Protein AF-A0A2W6DFB1-F1 (afdb_monomer_lite)

pLDDT: mean 86.55, std 13.39, range [40.09, 98.19]

Secondary structure (DSSP, 8-state):
-------TT-EEE--SSS-S--EEE--S-EEE---TT-HHHHHTT--EEEEEEEEEEEEEEEE--TTSPPEEEEEEEEEEEEEEES-SEETTEEE-GGGTEE--SGGGHHHHHHHHHHHHHHHH--

Foldseek 3Di:
DAWADDDQQWTWAQDPPDDRDIDIDGDNAAEFPPAQPTNPCVNVPWDKDWFAFDDKDKDWDWDDDPPDDIHTPDIDIDGFTWIATPDQDDHRYGYAQNRGTTDDPPPVCRVVRRVVRCVVVVVVVD

Sequence (126 aa):
MRKVGHPADSVLLHPVNCSAHSLLVHARYLVAADGAHSSVRAAVGISMHGSDHLVEGLTALFRGIADLQPRIERIGAVSSGAQLAQRFRQDSTFRIGDAAHRLTPRGGTRMNTAIHDGYDLGWKLT

Radius of gyration: 18.26 Å; chains: 1; bounding box: 39×31×54 Å

Structure (mmCIF, N/CA/C/O backbone):
data_AF-A0A2W6DFB1-F1
#
_entry.id   AF-A0A2W6DFB1-F1
#
loop_
_atom_site.group_PDB
_atom_site.id
_atom_site.type_symbol
_atom_site.label_atom_id
_atom_site.label_alt_id
_atom_site.label_comp_id
_atom_site.label_asym_id
_atom_site.label_entity_id
_atom_site.label_seq_id
_atom_site.pdbx_PDB_ins_code
_atom_site.Cartn_x
_atom_site.Cartn_y
_atom_site.Cartn_z
_atom_site.occupancy
_atom_site.B_iso_or_equiv
_atom_site.auth_seq_id
_atom_site.auth_comp_id
_atom_site.auth_asym_id
_atom_site.auth_atom_id
_atom_site.pdbx_PDB_model_num
ATOM 1 N N . MET A 1 1 ? -9.064 10.206 -1.866 1.00 48.19 1 MET A N 1
ATOM 2 C CA . MET A 1 1 ? -9.871 9.921 -0.662 1.00 48.19 1 MET A CA 1
ATOM 3 C C . MET A 1 1 ? -9.256 10.708 0.483 1.00 48.19 1 MET A C 1
ATOM 5 O O . MET A 1 1 ? -8.040 10.680 0.613 1.00 48.19 1 MET A O 1
ATOM 9 N N . ARG A 1 2 ? -10.033 11.479 1.248 1.00 40.09 2 ARG A N 1
ATOM 10 C CA . ARG A 1 2 ? -9.539 12.200 2.435 1.00 40.09 2 ARG A CA 1
ATOM 11 C C . ARG A 1 2 ? -10.316 11.650 3.626 1.00 40.09 2 ARG A C 1
ATOM 13 O O . ARG A 1 2 ? -11.532 11.579 3.530 1.00 40.09 2 ARG A O 1
ATOM 20 N N . LYS A 1 3 ? -9.638 11.184 4.677 1.00 49.66 3 LYS A N 1
ATOM 21 C CA . LYS A 1 3 ? -10.257 10.554 5.855 1.00 49.66 3 LYS A CA 1
ATOM 22 C C . LYS A 1 3 ? -10.026 11.432 7.087 1.00 49.66 3 LYS A C 1
ATOM 24 O O . LYS A 1 3 ? -8.909 11.901 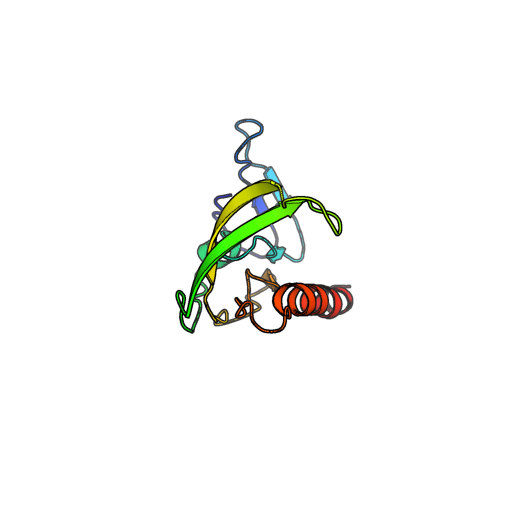7.287 1.00 49.66 3 LYS A O 1
ATOM 29 N N . VAL A 1 4 ? -11.065 11.630 7.899 1.00 46.47 4 VAL A N 1
ATOM 30 C CA . VAL A 1 4 ? -11.016 12.346 9.186 1.00 46.47 4 VAL A CA 1
ATOM 31 C C . VAL A 1 4 ? -11.778 11.504 10.224 1.00 46.47 4 VAL A C 1
ATOM 33 O O . VAL A 1 4 ? -12.953 11.222 10.012 1.00 46.47 4 VAL A O 1
ATOM 36 N N . GLY A 1 5 ? -11.112 11.077 11.309 1.00 42.69 5 GLY A N 1
ATOM 37 C CA . GLY A 1 5 ? -11.732 10.437 12.491 1.00 42.69 5 GLY A CA 1
ATOM 38 C C . GLY A 1 5 ? -11.329 8.975 12.795 1.00 42.69 5 GLY A C 1
ATOM 39 O O . GLY A 1 5 ? -11.248 8.144 11.887 1.00 42.69 5 GLY A O 1
ATOM 40 N N . HIS A 1 6 ? -11.090 8.684 14.086 1.00 47.16 6 HIS A N 1
ATOM 41 C CA . HIS A 1 6 ? -10.845 7.372 14.731 1.00 47.16 6 HIS A CA 1
ATOM 42 C C . HIS A 1 6 ? -11.758 7.290 15.984 1.00 47.16 6 HIS A C 1
ATOM 44 O O . HIS A 1 6 ? -11.956 8.342 16.594 1.00 47.16 6 HIS A O 1
ATOM 50 N N . PRO A 1 7 ? -12.370 6.140 16.350 1.00 54.62 7 PRO A N 1
ATOM 51 C CA . PRO A 1 7 ? -11.721 4.868 16.680 1.00 54.62 7 PRO A CA 1
ATOM 52 C C . PRO A 1 7 ? -12.226 3.694 15.820 1.00 54.62 7 PRO A C 1
ATOM 54 O O . PRO A 1 7 ? -12.923 3.883 14.829 1.00 54.62 7 PRO A O 1
ATOM 57 N N . ALA A 1 8 ? -11.792 2.488 16.183 1.00 53.91 8 ALA A N 1
ATOM 58 C CA . ALA A 1 8 ? -12.001 1.193 15.544 1.00 53.91 8 ALA A CA 1
ATOM 59 C C . ALA A 1 8 ? -13.417 0.845 15.073 1.00 53.91 8 ALA A C 1
ATOM 61 O O . ALA A 1 8 ? -13.528 -0.094 14.301 1.00 53.91 8 ALA A O 1
ATOM 62 N N . ASP A 1 9 ? -14.448 1.569 15.502 1.00 59.66 9 ASP A N 1
ATOM 63 C CA . ASP A 1 9 ? -15.843 1.175 15.312 1.00 59.66 9 ASP A CA 1
ATOM 64 C C . ASP A 1 9 ? -16.471 1.774 14.060 1.00 59.66 9 ASP A C 1
ATOM 66 O O . ASP A 1 9 ? -17.500 1.279 13.605 1.00 59.66 9 ASP A O 1
ATOM 70 N N . SER A 1 10 ? -15.897 2.853 13.515 1.00 67.62 10 SER A N 1
ATOM 71 C CA . SER A 1 10 ? -16.431 3.499 12.318 1.00 67.62 10 SER A CA 1
ATOM 72 C C . SER A 1 10 ? -15.378 4.235 11.489 1.00 67.62 10 SER A C 1
ATOM 74 O O . SER A 1 10 ? -14.405 4.794 11.994 1.00 67.62 10 SER A O 1
ATOM 76 N N . VAL A 1 11 ? -15.572 4.228 10.173 1.00 76.00 11 VAL A N 1
ATOM 77 C CA . VAL A 1 11 ? -14.728 4.889 9.181 1.00 76.00 11 VAL A CA 1
ATOM 78 C C . VAL A 1 11 ? -15.616 5.757 8.306 1.00 76.00 11 VAL A C 1
ATOM 80 O O . VAL A 1 11 ? -16.507 5.254 7.625 1.00 76.00 11 VAL A O 1
ATOM 83 N N . LEU A 1 12 ? -15.347 7.062 8.296 1.00 78.69 12 LEU A N 1
ATOM 84 C CA . LEU A 1 12 ? -16.003 7.984 7.378 1.00 78.69 12 LEU A CA 1
ATOM 85 C C . LEU A 1 12 ? -15.292 7.957 6.020 1.00 78.69 12 LEU A C 1
ATOM 87 O O . LEU A 1 12 ? -14.100 8.260 5.909 1.00 78.69 12 LEU A O 1
ATOM 91 N N . LEU A 1 13 ? -16.031 7.572 4.986 1.00 76.25 13 LEU A N 1
ATOM 92 C CA . LEU A 1 13 ? -15.594 7.548 3.599 1.00 76.25 13 LEU A CA 1
ATOM 93 C C . LEU A 1 13 ? -16.147 8.781 2.882 1.00 76.25 13 LEU A C 1
ATOM 95 O O . LEU A 1 13 ? -17.355 9.005 2.860 1.00 76.25 13 LEU A O 1
ATOM 99 N N . HIS A 1 14 ? -15.262 9.554 2.256 1.00 77.00 14 HIS A N 1
ATOM 100 C CA . HIS A 1 14 ? -15.632 10.654 1.366 1.00 77.00 14 HIS A CA 1
ATOM 101 C C . HIS A 1 14 ? -15.383 10.228 -0.093 1.00 77.00 14 HIS A C 1
ATOM 103 O O . HIS A 1 14 ? -14.213 10.165 -0.505 1.00 77.00 14 HIS A O 1
ATOM 109 N N . PRO A 1 15 ? -16.434 9.899 -0.873 1.00 69.00 15 PRO A N 1
ATOM 110 C CA . PRO A 1 15 ? -16.300 9.552 -2.285 1.00 69.00 15 PRO A CA 1
ATOM 111 C C . PRO A 1 15 ? -15.730 10.735 -3.068 1.00 69.00 15 PRO A C 1
ATOM 113 O O . PRO A 1 15 ? -16.158 11.870 -2.890 1.00 69.00 15 PRO A O 1
ATOM 116 N N . VAL A 1 16 ? -14.759 10.481 -3.947 1.00 69.12 16 VAL A N 1
ATOM 117 C CA . VAL A 1 16 ? -14.096 11.555 -4.712 1.00 69.12 16 VAL A CA 1
ATOM 118 C C .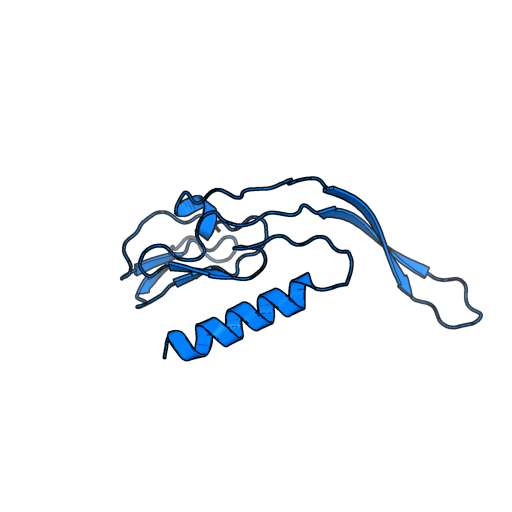 VAL A 1 16 ? -14.806 11.834 -6.046 1.00 69.12 16 VAL A C 1
ATOM 120 O O . VAL A 1 16 ? -14.560 12.874 -6.634 1.00 69.12 16 VAL A O 1
ATOM 123 N N . ASN A 1 17 ? -15.699 10.945 -6.515 1.00 64.25 17 ASN A N 1
ATOM 124 C CA . ASN A 1 17 ? -16.315 11.043 -7.852 1.00 64.25 17 ASN A CA 1
ATOM 125 C C . ASN A 1 17 ? -17.800 10.628 -7.954 1.00 64.25 17 ASN A C 1
ATOM 127 O O . ASN A 1 17 ? -18.333 10.607 -9.059 1.00 64.25 17 ASN A O 1
ATOM 131 N N . CYS A 1 18 ? -18.491 10.323 -6.848 1.00 57.03 18 CYS A N 1
ATOM 132 C CA . CYS A 1 18 ? -19.912 9.943 -6.877 1.00 57.03 18 CYS A CA 1
ATOM 133 C C . CYS A 1 18 ? -20.667 10.529 -5.670 1.00 57.03 18 CYS A C 1
ATOM 135 O O . CYS A 1 18 ? -20.524 10.020 -4.564 1.00 57.03 18 CYS A O 1
ATOM 137 N N . SER A 1 19 ? -21.503 11.546 -5.913 1.00 57.84 19 SER A N 1
ATOM 138 C CA . SER A 1 19 ? -22.451 12.209 -4.989 1.00 57.84 19 SER A CA 1
ATOM 139 C C . SER A 1 19 ? -21.872 12.829 -3.701 1.00 57.84 19 SER A C 1
ATOM 141 O O . SER A 1 19 ? -20.996 12.286 -3.041 1.00 57.84 19 SER A O 1
ATOM 143 N N . ALA A 1 20 ? -22.403 13.989 -3.319 1.00 60.47 20 ALA A N 1
ATOM 144 C CA . ALA A 1 20 ? -21.931 14.854 -2.233 1.00 60.47 20 ALA A CA 1
ATOM 145 C C . ALA A 1 20 ? -22.115 14.300 -0.797 1.00 60.47 20 ALA A C 1
ATOM 147 O O . ALA A 1 20 ? -22.075 15.064 0.166 1.00 60.47 20 ALA A O 1
ATOM 148 N N . HIS A 1 21 ? -22.326 12.992 -0.629 1.00 73.12 21 HIS A N 1
ATOM 149 C CA . HIS A 1 21 ? -22.654 12.380 0.657 1.00 73.12 21 HIS A CA 1
ATOM 150 C C . HIS A 1 21 ? -21.510 11.495 1.152 1.00 73.12 21 HIS A C 1
ATOM 152 O O . HIS A 1 21 ? -21.048 10.580 0.470 1.00 73.12 21 HIS A O 1
ATOM 158 N N . SER A 1 22 ? -21.052 11.782 2.368 1.00 80.19 22 SER A N 1
ATOM 159 C CA . SER A 1 22 ? -20.091 10.936 3.076 1.00 80.19 22 SER A CA 1
ATOM 160 C C . SER A 1 22 ? -20.794 9.668 3.560 1.00 80.19 22 SER A C 1
ATOM 162 O O . SER A 1 22 ? -21.928 9.741 4.030 1.00 80.19 22 SER A O 1
ATOM 164 N N . LEU A 1 23 ? -20.122 8.522 3.479 1.00 83.06 23 LEU A N 1
ATOM 165 C CA . LEU A 1 23 ? -20.632 7.248 3.980 1.00 83.06 23 LEU A CA 1
ATOM 166 C C . LEU A 1 23 ? -19.911 6.884 5.277 1.00 83.06 23 LEU A C 1
ATOM 168 O O . LEU A 1 23 ? -18.685 6.782 5.290 1.00 83.06 23 LEU A O 1
ATOM 172 N N . LEU A 1 24 ? -20.662 6.656 6.353 1.00 84.44 24 LEU A N 1
ATOM 173 C CA . LEU A 1 24 ? -20.118 6.089 7.583 1.00 84.44 24 LEU A CA 1
ATOM 174 C C . LEU A 1 24 ? -20.207 4.562 7.514 1.00 84.44 24 LEU A C 1
ATOM 176 O O . LEU A 1 24 ? -21.290 4.009 7.339 1.00 84.44 24 LEU A O 1
ATOM 180 N N . VAL A 1 25 ? -19.070 3.884 7.652 1.00 87.25 25 VAL A N 1
ATOM 181 C CA . VAL A 1 25 ? -18.990 2.419 7.663 1.00 87.25 25 VAL A CA 1
ATOM 182 C C . VAL A 1 25 ? -18.556 1.953 9.040 1.00 87.25 25 VAL A C 1
ATOM 184 O O . VAL A 1 25 ? -17.495 2.359 9.502 1.00 87.25 25 VAL A O 1
ATOM 187 N N . HIS A 1 26 ? -19.335 1.074 9.668 1.00 87.81 26 HIS A N 1
ATOM 188 C CA . HIS A 1 26 ? -18.943 0.399 10.903 1.00 87.81 26 HIS A CA 1
ATOM 189 C C . HIS A 1 26 ? -18.275 -0.940 10.589 1.00 87.81 26 HIS A C 1
ATOM 191 O O . HIS A 1 26 ? -18.836 -1.762 9.868 1.00 87.81 26 HIS A O 1
ATOM 197 N N . ALA A 1 27 ? -17.073 -1.163 11.113 1.00 87.44 27 ALA A N 1
ATOM 198 C CA . ALA A 1 27 ? -16.309 -2.390 10.899 1.00 87.44 27 ALA A CA 1
ATOM 199 C C . ALA A 1 27 ? -15.433 -2.664 12.118 1.00 87.44 27 ALA A C 1
ATOM 201 O O . ALA A 1 27 ? -15.022 -1.727 12.778 1.00 87.44 27 ALA A O 1
ATOM 202 N N . ARG A 1 28 ? -15.106 -3.931 12.403 1.00 88.31 28 ARG A N 1
ATOM 203 C CA . ARG A 1 28 ? -14.196 -4.275 13.516 1.00 88.31 28 ARG A CA 1
ATOM 204 C C . ARG A 1 28 ? -12.740 -3.916 13.216 1.00 88.31 28 ARG A C 1
ATOM 206 O O . ARG A 1 28 ? -11.964 -3.648 14.130 1.00 88.31 28 ARG A O 1
ATOM 213 N N . TYR A 1 29 ? -12.373 -3.937 11.936 1.00 90.44 29 TYR A N 1
ATOM 214 C CA . TYR A 1 29 ? -11.017 -3.705 11.454 1.00 90.44 29 TYR A CA 1
ATOM 215 C C . TYR A 1 29 ? -11.034 -2.854 10.188 1.00 90.44 29 TYR A C 1
ATOM 217 O O . TYR A 1 29 ? -11.961 -2.934 9.382 1.00 90.44 29 TYR A O 1
ATOM 225 N N . LEU A 1 30 ? -9.966 -2.082 9.990 1.00 92.25 30 LEU A N 1
ATOM 226 C CA . LEU A 1 30 ? -9.689 -1.367 8.749 1.00 92.25 30 LEU A CA 1
ATOM 227 C C . LEU A 1 30 ? -8.356 -1.839 8.172 1.00 92.25 30 LEU A C 1
ATOM 229 O O . LEU A 1 30 ? -7.338 -1.781 8.856 1.00 92.25 30 LEU A O 1
ATOM 233 N N . VAL A 1 31 ? -8.337 -2.224 6.898 1.00 95.12 31 VAL A N 1
ATOM 234 C CA . VAL A 1 31 ? -7.106 -2.588 6.185 1.00 95.12 31 VAL A CA 1
ATOM 235 C C . VAL A 1 31 ? -6.821 -1.554 5.097 1.00 95.12 31 VAL A C 1
ATOM 237 O O . VAL A 1 31 ? -7.591 -1.390 4.155 1.00 95.12 31 VAL A O 1
ATOM 240 N N . ALA A 1 32 ? -5.714 -0.829 5.239 1.00 95.31 32 ALA A N 1
ATOM 241 C CA . ALA A 1 32 ? -5.230 0.142 4.271 1.00 95.31 32 ALA A CA 1
ATOM 242 C C . ALA A 1 32 ? -4.406 -0.558 3.183 1.00 95.31 32 ALA A C 1
ATOM 244 O O . ALA A 1 32 ? -3.274 -0.979 3.427 1.00 95.31 32 ALA A O 1
ATOM 245 N N . ALA A 1 33 ? -4.985 -0.642 1.986 1.00 96.38 33 ALA A N 1
ATOM 246 C CA . ALA A 1 33 ? -4.357 -1.142 0.762 1.00 96.38 33 ALA A CA 1
ATOM 247 C C . ALA A 1 33 ? -4.420 -0.090 -0.370 1.00 96.38 33 ALA A C 1
ATOM 249 O O . ALA A 1 33 ? -4.494 -0.420 -1.548 1.00 96.38 33 ALA A O 1
ATOM 250 N N . ASP A 1 34 ? -4.426 1.198 -0.013 1.00 95.00 34 ASP A N 1
ATOM 251 C CA . ASP A 1 34 ? -4.646 2.344 -0.909 1.00 95.00 34 ASP A CA 1
ATOM 252 C C . ASP A 1 34 ? -3.359 2.894 -1.564 1.00 95.00 34 ASP A C 1
ATOM 254 O O . ASP A 1 34 ? -3.332 4.015 -2.071 1.00 95.00 34 ASP A O 1
ATOM 258 N N . GLY A 1 35 ? -2.294 2.089 -1.592 1.00 93.94 35 GLY A N 1
ATOM 259 C CA . GLY A 1 35 ? -1.099 2.336 -2.400 1.00 93.94 35 GLY A CA 1
ATOM 260 C C . GLY A 1 35 ? -0.071 3.302 -1.799 1.00 93.94 35 GLY A C 1
ATOM 261 O O . GLY A 1 35 ? -0.117 3.679 -0.626 1.00 93.94 35 GLY A O 1
ATOM 262 N N . ALA A 1 36 ? 0.898 3.710 -2.627 1.00 92.19 36 ALA A N 1
ATOM 263 C CA . ALA A 1 36 ? 2.092 4.437 -2.187 1.00 92.19 36 ALA A CA 1
ATOM 264 C C . ALA A 1 36 ? 1.757 5.747 -1.459 1.00 92.19 36 ALA A C 1
ATOM 266 O O . ALA A 1 36 ? 2.360 6.062 -0.427 1.00 92.19 36 ALA A O 1
ATOM 267 N N . HIS A 1 37 ? 0.759 6.486 -1.938 1.00 91.81 37 HIS A N 1
ATOM 268 C CA . HIS A 1 37 ? 0.295 7.747 -1.354 1.00 91.81 37 HIS A CA 1
ATOM 269 C C . HIS A 1 37 ? -0.854 7.550 -0.355 1.00 91.81 37 HIS A C 1
ATOM 271 O O . HIS A 1 37 ? -1.733 8.403 -0.265 1.00 91.81 37 HIS A O 1
ATOM 277 N N . SER A 1 38 ? -0.842 6.426 0.374 1.00 94.44 38 SER A N 1
ATOM 278 C CA . SER A 1 38 ? -1.896 6.019 1.306 1.00 94.44 38 SER A CA 1
ATOM 279 C C . SER A 1 38 ? -2.451 7.180 2.135 1.00 94.44 38 SER A C 1
ATOM 281 O O . SER A 1 38 ? -1.802 7.722 3.037 1.00 94.44 38 SER A O 1
ATOM 283 N N . SER A 1 39 ? -3.696 7.528 1.824 1.00 91.38 39 SER A N 1
ATOM 284 C CA . SER A 1 39 ? -4.498 8.507 2.544 1.00 91.38 39 SER A CA 1
ATOM 285 C C . SER A 1 39 ? -4.855 8.010 3.940 1.00 91.38 39 SER A C 1
ATOM 287 O O . SER A 1 39 ? -4.906 8.803 4.880 1.00 91.38 39 SER A O 1
ATOM 289 N N . VAL A 1 40 ? -5.039 6.694 4.099 1.00 91.50 40 VAL A N 1
ATOM 290 C CA . VAL A 1 40 ? -5.306 6.085 5.403 1.00 91.50 40 VAL A CA 1
ATOM 291 C C . VAL A 1 40 ? -4.073 6.177 6.291 1.00 91.50 40 VAL A C 1
ATOM 293 O O . VAL A 1 40 ? -4.209 6.611 7.431 1.00 91.50 40 VAL A O 1
ATOM 296 N N . ARG A 1 41 ? -2.875 5.846 5.783 1.00 93.62 41 ARG A N 1
ATOM 297 C CA . ARG A 1 41 ? -1.613 5.982 6.531 1.00 93.62 41 ARG A CA 1
ATOM 298 C C . ARG A 1 41 ? -1.374 7.429 6.964 1.00 93.62 41 ARG A C 1
ATOM 300 O O . ARG A 1 41 ? -1.015 7.654 8.118 1.00 93.62 41 ARG A O 1
ATOM 307 N N . ALA A 1 42 ? -1.593 8.386 6.062 1.00 91.94 42 ALA A N 1
ATOM 308 C CA . ALA A 1 42 ? -1.442 9.805 6.368 1.00 91.94 42 ALA A CA 1
ATOM 309 C C . ALA A 1 42 ? -2.429 10.268 7.454 1.00 91.94 42 ALA A C 1
ATOM 311 O O . ALA A 1 42 ? -2.024 10.938 8.400 1.00 91.94 42 ALA A O 1
ATOM 312 N N . ALA A 1 43 ? -3.700 9.860 7.369 1.00 88.25 43 ALA A N 1
ATOM 313 C CA . ALA A 1 43 ? -4.738 10.247 8.329 1.00 88.25 43 ALA A CA 1
ATOM 314 C C . ALA A 1 43 ? -4.475 9.753 9.762 1.00 88.25 43 ALA A C 1
ATOM 316 O O . ALA A 1 43 ? -4.948 10.362 10.716 1.00 88.25 43 ALA A O 1
ATOM 317 N N . VAL A 1 44 ? -3.723 8.662 9.916 1.00 86.69 44 VAL A N 1
ATOM 318 C CA . VAL A 1 44 ? -3.341 8.095 11.223 1.00 86.69 44 VAL A CA 1
ATOM 319 C C . VAL A 1 44 ? -1.913 8.467 11.641 1.00 86.69 44 VAL A C 1
ATOM 321 O O . VAL A 1 44 ? -1.404 7.930 12.618 1.00 86.69 44 VAL A O 1
ATOM 324 N N . GLY A 1 45 ? -1.258 9.377 10.911 1.00 90.31 45 GLY A N 1
ATOM 325 C CA . GLY A 1 45 ? 0.018 9.972 11.314 1.00 90.31 45 GLY A CA 1
ATOM 326 C C . GLY A 1 45 ? 1.225 9.032 11.280 1.00 90.31 45 GLY A C 1
ATOM 327 O O . GLY A 1 45 ? 2.199 9.281 11.986 1.00 90.31 45 GLY A O 1
ATOM 328 N N . ILE A 1 46 ? 1.196 7.956 10.486 1.00 93.75 46 ILE A N 1
ATOM 329 C CA . ILE A 1 46 ? 2.342 7.038 10.392 1.00 93.75 46 ILE A CA 1
ATOM 330 C C . ILE A 1 46 ? 3.318 7.487 9.307 1.00 93.75 46 ILE A C 1
ATOM 332 O O . ILE A 1 46 ? 2.974 7.566 8.126 1.00 93.75 46 ILE A O 1
ATOM 336 N N . SER A 1 47 ? 4.562 7.726 9.719 1.00 95.88 47 SER A N 1
ATOM 337 C CA . SER A 1 47 ? 5.671 8.073 8.835 1.00 95.88 47 SER A CA 1
ATOM 338 C C . SER A 1 47 ? 6.238 6.851 8.102 1.00 95.88 47 SER A C 1
ATOM 340 O O . SER A 1 47 ? 6.113 5.702 8.541 1.00 95.88 47 SER A O 1
ATOM 342 N N . MET A 1 48 ? 6.882 7.123 6.968 1.00 97.00 48 MET A N 1
ATOM 343 C CA . MET A 1 48 ? 7.658 6.155 6.196 1.00 97.00 48 MET A CA 1
ATOM 344 C C . MET A 1 48 ? 9.149 6.427 6.429 1.00 97.00 48 MET A C 1
ATOM 346 O O . MET A 1 48 ? 9.580 7.573 6.342 1.00 97.00 48 MET A O 1
ATOM 350 N N . HIS A 1 49 ? 9.928 5.387 6.708 1.00 96.94 49 HIS A N 1
ATOM 351 C CA . HIS A 1 49 ? 11.381 5.447 6.853 1.00 96.94 49 HIS A CA 1
ATOM 352 C C . HIS A 1 49 ? 12.056 4.866 5.618 1.00 96.94 49 HIS A C 1
ATOM 354 O O . HIS A 1 49 ? 11.626 3.829 5.121 1.00 96.94 49 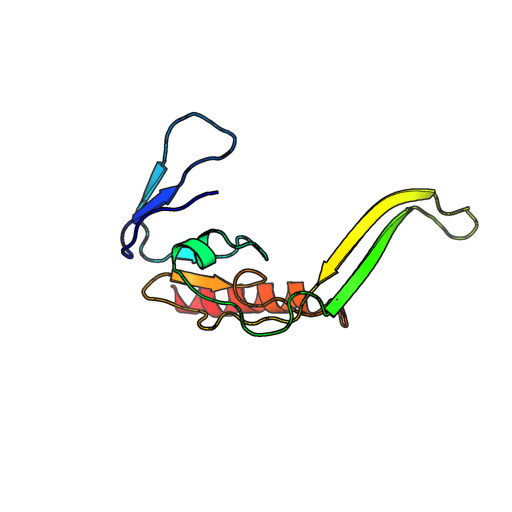HIS A O 1
ATOM 360 N N . GLY A 1 50 ? 13.129 5.506 5.161 1.00 94.75 50 GLY A N 1
ATOM 361 C CA . GLY A 1 50 ? 13.871 5.129 3.959 1.00 94.75 50 GLY A CA 1
ATOM 362 C C . GLY A 1 50 ? 13.787 6.195 2.868 1.00 94.75 50 GLY A C 1
ATOM 363 O O . GLY A 1 50 ? 13.188 7.257 3.047 1.00 94.75 50 GLY A O 1
ATOM 364 N N . SER A 1 51 ? 14.393 5.905 1.724 1.00 93.56 51 SER A N 1
ATOM 365 C CA . SER A 1 51 ? 14.547 6.855 0.624 1.00 93.56 51 SER A CA 1
ATOM 366 C C . SER A 1 51 ? 13.327 6.852 -0.293 1.00 93.56 51 SER A C 1
ATOM 368 O O . SER A 1 51 ? 12.958 5.808 -0.828 1.00 93.56 51 SER A O 1
ATOM 370 N N . ASP A 1 52 ? 12.727 8.023 -0.514 1.00 86.69 52 ASP A N 1
ATOM 371 C CA . ASP A 1 52 ? 11.574 8.191 -1.415 1.00 86.69 52 ASP A CA 1
ATOM 372 C C . ASP A 1 52 ? 11.974 8.131 -2.905 1.00 86.69 52 ASP A C 1
ATOM 374 O O . ASP A 1 52 ? 11.242 7.608 -3.741 1.00 86.69 52 ASP A O 1
ATOM 378 N N . HIS A 1 53 ? 13.195 8.566 -3.225 1.00 84.88 53 HIS A N 1
ATOM 379 C CA . HIS A 1 53 ? 13.719 8.639 -4.590 1.00 84.88 53 HIS A CA 1
ATOM 380 C C . HIS A 1 53 ? 14.999 7.811 -4.706 1.00 84.88 53 HIS A C 1
ATOM 382 O O . HIS A 1 53 ? 16.090 8.287 -4.403 1.00 84.88 53 HIS A O 1
ATOM 388 N N . LEU A 1 54 ? 14.869 6.543 -5.100 1.00 86.31 54 LEU A N 1
ATOM 389 C CA . LEU A 1 54 ? 16.019 5.674 -5.390 1.00 86.31 54 LEU A CA 1
ATOM 390 C C . LEU A 1 54 ? 16.178 5.380 -6.874 1.00 86.31 54 LEU A C 1
ATOM 392 O O . LEU A 1 54 ? 17.287 5.132 -7.340 1.00 86.31 54 LEU A O 1
ATOM 396 N N . VAL A 1 55 ? 15.068 5.343 -7.603 1.00 85.56 55 VAL A N 1
ATOM 397 C CA . VAL A 1 55 ? 15.050 5.061 -9.033 1.00 85.56 55 VAL A CA 1
ATOM 398 C C . VAL A 1 55 ? 14.104 6.043 -9.692 1.00 85.56 55 VAL A C 1
ATOM 400 O O . VAL A 1 55 ? 12.934 6.116 -9.318 1.00 85.56 55 VAL A O 1
ATOM 403 N N . GLU A 1 56 ? 14.610 6.739 -10.698 1.00 89.88 56 GLU A N 1
ATOM 404 C CA . GLU A 1 56 ? 13.829 7.532 -11.638 1.00 89.88 56 GLU A CA 1
ATOM 405 C C . GLU A 1 56 ? 14.109 7.015 -13.043 1.00 89.88 56 GLU A C 1
ATOM 407 O O . GLU A 1 56 ? 15.231 6.617 -13.364 1.00 89.88 56 GLU A O 1
ATOM 412 N N . GLY A 1 57 ? 13.080 6.969 -13.879 1.00 88.88 57 GLY A N 1
ATOM 413 C CA . GLY A 1 57 ? 13.246 6.498 -15.240 1.00 88.88 57 GLY A CA 1
ATOM 414 C C . GLY A 1 57 ? 11.993 6.632 -16.081 1.00 88.88 57 GLY A C 1
ATOM 415 O O . GLY A 1 57 ? 10.966 7.160 -15.655 1.00 88.88 57 GLY A O 1
ATOM 416 N N . LEU A 1 58 ? 12.095 6.117 -17.299 1.00 91.25 58 LEU A N 1
ATOM 417 C CA . LEU A 1 58 ? 10.995 6.024 -18.242 1.00 91.25 58 LEU A CA 1
ATOM 418 C C . LEU A 1 58 ? 10.673 4.552 -18.479 1.00 91.25 58 LEU A C 1
ATOM 420 O O . LEU A 1 58 ? 11.563 3.718 -18.629 1.00 91.25 58 LEU A O 1
ATOM 424 N N . THR A 1 59 ? 9.385 4.243 -18.536 1.00 90.44 59 THR A N 1
ATOM 425 C CA . THR A 1 59 ? 8.882 2.957 -19.015 1.00 90.44 59 THR A CA 1
ATOM 426 C C . THR A 1 59 ? 8.166 3.178 -20.334 1.00 90.44 59 THR A C 1
ATOM 428 O O . THR A 1 59 ? 7.360 4.101 -20.462 1.00 90.44 59 THR A O 1
ATOM 431 N N . ALA A 1 60 ? 8.463 2.331 -21.316 1.00 91.56 60 ALA A N 1
ATOM 432 C CA . ALA A 1 60 ? 7.755 2.296 -22.583 1.00 91.56 60 ALA A CA 1
ATOM 433 C C . ALA A 1 60 ? 6.969 0.987 -22.670 1.00 91.56 60 ALA A C 1
ATOM 435 O O . ALA A 1 60 ? 7.549 -0.097 -22.649 1.00 91.56 60 ALA A O 1
ATOM 436 N N . LEU A 1 61 ? 5.646 1.092 -22.762 1.00 92.06 61 LEU A N 1
ATOM 437 C CA . LEU A 1 61 ? 4.811 -0.013 -23.203 1.00 92.06 61 LEU A CA 1
ATOM 438 C C . LEU A 1 61 ? 4.831 -0.008 -24.726 1.00 92.06 61 LEU A C 1
ATOM 440 O O . LEU A 1 61 ? 4.456 0.985 -25.352 1.00 92.06 61 LEU A O 1
ATOM 444 N N . PHE A 1 62 ? 5.243 -1.120 -25.311 1.00 91.12 62 PHE A N 1
ATOM 445 C CA . PHE A 1 62 ? 5.231 -1.311 -26.750 1.00 91.12 62 PHE A CA 1
ATOM 446 C C . PHE A 1 62 ? 4.540 -2.621 -27.099 1.00 91.12 62 PHE A C 1
ATOM 448 O O . PHE A 1 62 ? 4.445 -3.541 -26.285 1.00 91.12 62 PHE A O 1
ATOM 455 N N . ARG A 1 63 ? 4.060 -2.693 -28.335 1.00 91.62 63 ARG A N 1
ATOM 456 C CA . ARG A 1 63 ? 3.535 -3.910 -28.941 1.00 91.62 63 ARG A CA 1
ATOM 457 C C . ARG A 1 63 ? 4.419 -4.272 -30.127 1.00 91.62 63 ARG A C 1
ATOM 459 O O . ARG A 1 63 ? 4.694 -3.422 -30.971 1.00 91.62 63 ARG A O 1
ATOM 466 N N . GLY A 1 64 ? 4.835 -5.529 -30.199 1.00 86.81 64 GLY A N 1
ATOM 467 C CA . GLY A 1 64 ? 5.607 -6.060 -31.316 1.00 86.81 64 GLY A CA 1
ATOM 468 C C . GLY A 1 64 ? 5.548 -7.584 -31.351 1.00 86.81 64 GLY A C 1
ATOM 469 O O . GLY A 1 64 ? 5.286 -8.220 -30.331 1.00 86.81 64 GLY A O 1
ATOM 470 N N . ILE A 1 65 ? 5.780 -8.143 -32.533 1.00 82.44 65 ILE A N 1
ATOM 471 C CA . ILE A 1 65 ? 6.105 -9.555 -32.762 1.00 82.44 65 ILE A CA 1
ATOM 472 C C . ILE A 1 65 ? 7.480 -9.605 -33.434 1.00 82.44 65 ILE A C 1
ATOM 474 O O . ILE A 1 65 ? 7.933 -8.577 -33.947 1.00 82.44 65 ILE A O 1
ATOM 478 N N . ALA A 1 66 ? 8.148 -10.762 -33.408 1.00 77.38 66 ALA A N 1
ATOM 479 C CA . ALA A 1 66 ? 9.409 -10.929 -34.129 1.00 77.38 66 ALA A CA 1
ATOM 480 C C . ALA A 1 66 ? 9.233 -10.477 -35.592 1.00 77.38 66 ALA A C 1
ATOM 482 O O . ALA A 1 66 ? 8.194 -10.737 -36.197 1.00 77.38 66 ALA A O 1
ATOM 483 N N . ASP A 1 67 ? 10.222 -9.742 -36.102 1.00 83.12 67 ASP A N 1
ATOM 484 C CA . ASP A 1 67 ? 10.300 -9.207 -37.470 1.00 83.12 67 ASP A CA 1
ATOM 485 C C . ASP A 1 67 ? 9.427 -7.979 -37.802 1.00 83.12 67 ASP A C 1
ATOM 487 O O . ASP A 1 67 ? 9.449 -7.501 -38.938 1.00 83.12 67 ASP A O 1
ATOM 491 N N . LEU A 1 68 ? 8.725 -7.388 -36.825 1.00 80.12 68 LEU A N 1
ATOM 492 C CA . LEU A 1 68 ? 8.039 -6.099 -36.995 1.00 80.12 68 LEU A CA 1
ATOM 493 C C . LEU A 1 68 ? 8.681 -4.986 -36.154 1.00 80.12 68 LEU A C 1
ATOM 495 O O . LEU A 1 68 ? 9.100 -5.213 -35.019 1.00 80.12 68 LEU A O 1
ATOM 499 N N . GLN A 1 69 ? 8.688 -3.754 -36.675 1.00 85.25 69 GLN A N 1
ATOM 500 C CA . GLN A 1 69 ? 9.092 -2.581 -35.892 1.00 85.25 69 GLN A CA 1
ATOM 501 C C . GLN A 1 69 ? 8.151 -2.407 -34.685 1.00 85.25 69 GLN A C 1
ATOM 503 O O . GLN A 1 69 ? 6.931 -2.349 -34.878 1.00 85.25 69 GLN A O 1
ATOM 508 N N . PRO A 1 70 ? 8.671 -2.325 -33.444 1.00 89.31 70 PRO A N 1
ATOM 509 C CA . PRO A 1 70 ? 7.833 -2.200 -32.263 1.00 89.31 70 PRO A CA 1
ATOM 510 C C . PRO A 1 70 ? 7.110 -0.854 -32.269 1.00 89.31 70 PRO A C 1
ATOM 512 O O . PRO A 1 70 ? 7.717 0.208 -32.417 1.00 89.31 70 PRO A O 1
ATOM 515 N N . ARG A 1 71 ? 5.794 -0.894 -32.059 1.00 90.44 71 ARG A N 1
ATOM 516 C CA . ARG A 1 71 ? 4.983 0.311 -31.902 1.00 90.44 71 ARG A CA 1
ATOM 517 C C . ARG A 1 71 ? 4.949 0.699 -30.434 1.00 90.44 71 ARG A C 1
ATOM 519 O O . ARG A 1 71 ? 4.479 -0.073 -29.598 1.00 90.44 71 ARG A O 1
ATOM 526 N N . ILE A 1 72 ? 5.429 1.900 -30.125 1.00 93.38 72 ILE A N 1
ATOM 527 C CA . ILE A 1 72 ? 5.303 2.477 -28.787 1.00 93.38 72 ILE A CA 1
ATOM 528 C C . ILE A 1 72 ? 3.837 2.857 -28.571 1.00 93.38 72 ILE A C 1
ATOM 530 O O . ILE A 1 72 ? 3.288 3.678 -29.299 1.00 93.38 72 ILE A O 1
ATOM 534 N N . GLU A 1 73 ? 3.213 2.253 -27.566 1.00 94.88 73 GLU A N 1
ATOM 535 C CA . GLU A 1 73 ? 1.821 2.519 -27.191 1.00 94.88 73 GLU A CA 1
ATOM 536 C C . GLU A 1 73 ? 1.739 3.548 -26.060 1.00 94.88 73 GLU A C 1
ATOM 538 O O . GLU A 1 73 ? 0.818 4.359 -26.007 1.00 94.88 73 GLU A O 1
ATOM 543 N N . ARG A 1 74 ? 2.707 3.532 -25.134 1.00 95.69 74 ARG A N 1
ATOM 544 C CA . ARG A 1 74 ? 2.759 4.492 -24.028 1.00 95.69 74 ARG A CA 1
ATOM 545 C C . ARG A 1 74 ? 4.183 4.694 -23.551 1.00 95.69 74 ARG A C 1
ATOM 547 O O . ARG A 1 74 ? 4.903 3.723 -23.356 1.00 95.69 74 ARG A O 1
ATOM 554 N N . ILE A 1 75 ? 4.535 5.938 -23.255 1.00 95.19 75 ILE A N 1
ATOM 555 C CA . ILE A 1 75 ? 5.719 6.282 -22.465 1.00 95.19 75 ILE A CA 1
ATOM 556 C C . ILE A 1 75 ? 5.227 6.898 -21.160 1.00 95.19 75 ILE A C 1
ATOM 558 O O . ILE A 1 75 ? 4.305 7.713 -21.167 1.00 95.19 75 ILE A O 1
ATOM 562 N N . GLY A 1 76 ? 5.810 6.490 -20.039 1.00 94.44 76 GLY A N 1
ATOM 563 C CA . GLY A 1 76 ? 5.490 7.038 -18.727 1.00 94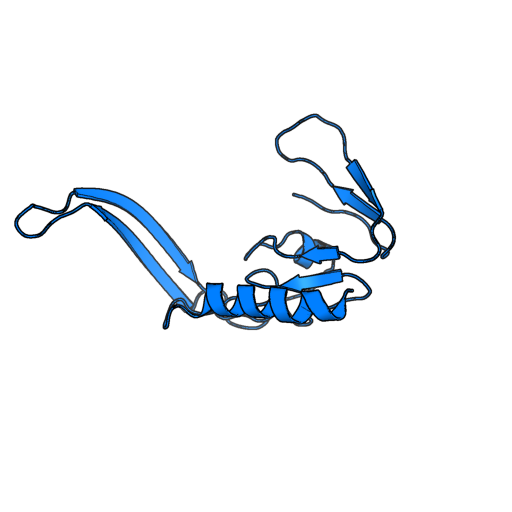.44 76 GLY A CA 1
ATOM 564 C C . GLY A 1 76 ? 6.730 7.178 -17.862 1.00 94.44 76 GLY A C 1
ATOM 565 O O . GLY A 1 76 ? 7.573 6.279 -17.830 1.00 94.44 76 GLY A O 1
ATOM 566 N N . ALA A 1 77 ? 6.820 8.295 -17.144 1.00 91.81 77 ALA A N 1
ATOM 567 C CA . ALA A 1 77 ? 7.788 8.456 -16.073 1.00 91.81 77 ALA A CA 1
ATOM 568 C C . ALA A 1 77 ? 7.429 7.544 -14.900 1.00 91.81 77 ALA A C 1
ATOM 570 O O . ALA A 1 77 ? 6.258 7.377 -14.554 1.00 91.81 77 ALA A O 1
ATOM 571 N N . VAL A 1 78 ? 8.453 6.955 -14.297 1.00 87.19 78 VAL A N 1
ATOM 572 C CA . VAL A 1 78 ? 8.335 6.160 -13.082 1.00 87.19 78 VAL A CA 1
ATOM 573 C C . VAL A 1 78 ? 9.338 6.667 -12.064 1.00 87.19 78 VAL A C 1
ATOM 575 O O . VAL A 1 78 ? 10.499 6.921 -12.384 1.00 87.19 78 VAL A O 1
ATOM 578 N N . SER A 1 79 ? 8.884 6.779 -10.825 1.00 87.50 79 SER A N 1
ATOM 579 C CA . SER A 1 79 ? 9.741 6.976 -9.668 1.00 87.50 79 SER A CA 1
ATOM 580 C C . SER A 1 79 ? 9.461 5.874 -8.655 1.00 87.50 79 SER A C 1
ATOM 582 O O . SER A 1 79 ? 8.343 5.366 -8.540 1.00 87.50 79 SER A O 1
ATOM 584 N N . SER A 1 80 ? 10.499 5.449 -7.946 1.00 87.88 80 SER A N 1
ATOM 585 C CA . SER A 1 80 ? 10.363 4.497 -6.854 1.00 87.88 80 SER A CA 1
ATOM 586 C C . SER A 1 80 ? 11.359 4.790 -5.749 1.00 87.88 80 SER A C 1
ATOM 588 O O . SER A 1 80 ? 12.538 5.051 -5.999 1.00 87.88 80 SER A O 1
ATOM 590 N N . GLY A 1 81 ? 10.886 4.614 -4.522 1.00 89.50 81 GLY A N 1
ATOM 591 C CA . GLY A 1 81 ? 11.699 4.577 -3.316 1.00 89.50 81 GLY A CA 1
ATOM 592 C C . GLY A 1 81 ? 11.862 3.167 -2.757 1.00 89.50 81 GLY A C 1
ATOM 593 O O . GLY A 1 81 ? 11.305 2.201 -3.291 1.00 89.50 81 GLY A O 1
ATOM 594 N N . ALA A 1 82 ? 12.602 3.080 -1.654 1.00 94.00 82 ALA A N 1
ATOM 595 C CA . ALA A 1 82 ? 12.582 1.953 -0.731 1.00 94.00 82 ALA A CA 1
ATOM 596 C C . ALA A 1 82 ? 12.259 2.489 0.661 1.00 94.00 82 ALA A C 1
ATOM 598 O O . ALA A 1 82 ? 13.074 3.189 1.266 1.00 94.00 82 ALA A O 1
ATOM 599 N N . GLN A 1 83 ? 11.051 2.206 1.138 1.00 96.19 83 GLN A N 1
ATOM 600 C CA . GLN A 1 83 ? 10.549 2.762 2.385 1.00 96.19 83 GLN A CA 1
ATOM 601 C C . GLN A 1 83 ? 9.701 1.756 3.151 1.00 96.19 83 GLN A C 1
ATOM 603 O O . GLN A 1 83 ? 8.988 0.962 2.548 1.00 96.19 83 GLN A O 1
ATOM 608 N N . LEU A 1 84 ? 9.708 1.844 4.476 1.00 97.56 84 LEU A N 1
ATOM 609 C CA . LEU A 1 84 ? 8.859 1.057 5.367 1.00 97.56 84 LEU A CA 1
ATOM 610 C C . LEU A 1 84 ? 8.063 1.987 6.280 1.00 97.56 84 LEU A C 1
ATOM 612 O O . LEU A 1 84 ? 8.601 2.947 6.829 1.00 97.56 84 LEU A O 1
ATOM 616 N N . ALA A 1 85 ? 6.784 1.694 6.473 1.00 97.62 85 ALA A N 1
ATOM 617 C CA . ALA A 1 85 ? 5.965 2.355 7.472 1.00 97.62 85 ALA A CA 1
ATOM 618 C C . ALA A 1 85 ? 6.527 2.042 8.859 1.00 97.62 85 ALA A C 1
ATOM 620 O O . ALA A 1 85 ? 6.843 0.892 9.161 1.00 97.62 85 ALA A O 1
ATOM 621 N N . GLN A 1 86 ? 6.601 3.051 9.729 1.00 97.44 86 GLN A N 1
ATOM 622 C CA . GLN A 1 86 ? 7.127 2.877 11.087 1.00 97.44 86 GLN A CA 1
ATOM 623 C C . GLN A 1 86 ? 6.353 1.811 11.881 1.00 97.44 86 GLN A C 1
ATOM 625 O O . GLN A 1 86 ? 6.914 1.145 12.748 1.00 97.44 86 GLN A O 1
ATOM 630 N N . ARG A 1 87 ? 5.054 1.648 11.593 1.00 95.75 87 ARG A N 1
ATOM 631 C CA . ARG A 1 87 ? 4.227 0.556 12.117 1.00 95.75 87 ARG A CA 1
ATOM 632 C C . ARG A 1 87 ? 3.246 0.075 11.058 1.00 95.75 87 ARG A C 1
ATOM 634 O O . ARG A 1 87 ? 2.614 0.869 10.361 1.00 95.75 87 ARG A O 1
ATOM 641 N N . PHE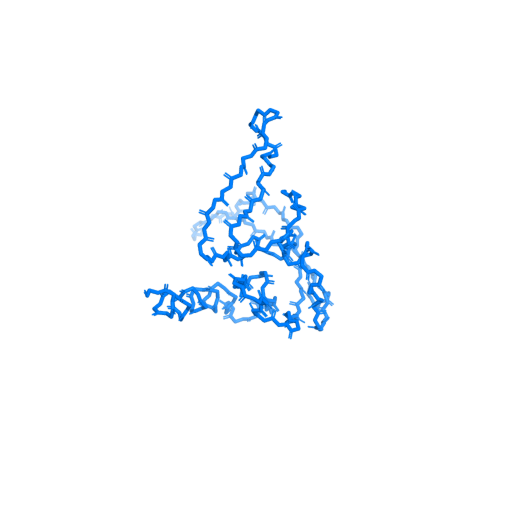 A 1 88 ? 3.051 -1.236 11.002 1.00 96.00 88 PHE A N 1
ATOM 642 C CA . PHE A 1 88 ? 2.115 -1.869 10.068 1.00 96.00 88 PHE A CA 1
ATOM 643 C C . PHE A 1 88 ? 0.703 -1.954 10.662 1.00 96.00 88 PHE A C 1
ATOM 645 O O . PHE A 1 88 ? -0.278 -2.031 9.932 1.00 96.00 88 PHE A O 1
ATOM 652 N N . ARG A 1 89 ? 0.585 -1.815 11.988 1.00 93.75 89 ARG A N 1
ATOM 653 C CA . ARG A 1 89 ? -0.675 -1.772 12.732 1.00 93.75 89 ARG A CA 1
ATOM 654 C C . ARG A 1 89 ? -0.703 -0.588 13.693 1.00 93.75 89 ARG A C 1
ATOM 656 O O . ARG A 1 89 ? 0.323 -0.217 14.259 1.00 93.75 89 ARG A O 1
ATOM 663 N N . GLN A 1 90 ? -1.878 0.000 13.859 1.00 91.88 90 GLN A N 1
ATOM 664 C CA . GLN A 1 90 ? -2.221 0.879 14.972 1.00 91.88 90 GLN A CA 1
ATOM 665 C C . GLN A 1 90 ? -3.678 0.608 15.336 1.00 91.88 90 GLN A C 1
ATOM 667 O O . GLN A 1 90 ? -4.549 0.708 14.474 1.00 91.88 90 GLN A O 1
ATOM 672 N N . ASP A 1 91 ? -3.919 0.195 16.576 1.00 89.81 91 ASP A N 1
ATOM 673 C CA . ASP A 1 91 ? -5.240 -0.210 17.060 1.00 89.81 91 ASP A CA 1
ATOM 674 C C . ASP A 1 91 ? -5.868 -1.301 16.168 1.00 89.81 91 ASP A C 1
ATOM 676 O O . ASP A 1 91 ? -5.268 -2.368 15.984 1.00 89.81 91 ASP A O 1
ATOM 680 N N . SER A 1 92 ? -7.054 -1.062 15.606 1.00 89.25 92 SER A N 1
ATOM 681 C CA . SER A 1 92 ? -7.727 -1.962 14.656 1.00 89.25 92 SER A CA 1
ATOM 682 C C . SER A 1 92 ? -7.439 -1.640 13.182 1.00 89.25 92 SER A C 1
ATOM 684 O O . SER A 1 92 ? -8.077 -2.196 12.286 1.00 89.25 92 SER A O 1
ATOM 686 N N . THR A 1 93 ? -6.498 -0.730 12.914 1.00 91.25 93 THR A N 1
ATOM 687 C CA . THR A 1 93 ? -6.105 -0.338 11.559 1.00 91.25 93 THR A CA 1
ATOM 688 C C . THR A 1 93 ? -4.785 -0.992 11.164 1.00 91.25 93 THR A C 1
ATOM 690 O O . THR A 1 93 ? -3.763 -0.836 11.837 1.00 91.25 93 THR A O 1
ATOM 693 N N . PHE A 1 94 ? -4.796 -1.684 10.032 1.00 95.31 94 PHE A N 1
ATOM 694 C CA . PHE A 1 94 ? -3.667 -2.398 9.444 1.00 95.31 94 PHE A CA 1
ATOM 695 C C . PHE A 1 94 ? -3.282 -1.759 8.112 1.00 95.31 94 PHE A C 1
ATOM 697 O O . PHE A 1 94 ? -4.108 -1.119 7.466 1.00 95.31 94 PHE A O 1
ATOM 704 N N . ARG A 1 95 ? -2.028 -1.911 7.698 1.00 96.56 95 ARG A N 1
ATOM 705 C CA . ARG A 1 95 ? -1.486 -1.391 6.437 1.00 96.56 95 ARG A CA 1
ATOM 706 C C . ARG A 1 95 ? -0.774 -2.532 5.728 1.00 96.56 95 ARG A C 1
ATOM 708 O O . ARG A 1 95 ? -0.016 -3.249 6.376 1.00 96.56 95 ARG A O 1
ATOM 715 N N . ILE A 1 96 ? -1.007 -2.664 4.426 1.00 98.19 96 ILE A N 1
ATOM 716 C CA . ILE A 1 96 ? -0.409 -3.701 3.577 1.00 98.19 96 ILE A CA 1
ATOM 717 C C . ILE A 1 96 ? 0.038 -3.118 2.231 1.00 98.19 96 ILE A C 1
ATOM 719 O O . ILE A 1 96 ? -0.401 -2.033 1.834 1.00 98.19 96 ILE A O 1
ATOM 723 N N . GLY A 1 97 ? 0.909 -3.832 1.520 1.00 97.44 97 GLY A N 1
ATOM 724 C CA . GLY A 1 97 ? 1.434 -3.421 0.220 1.00 97.44 97 GLY A CA 1
ATOM 725 C C . GLY A 1 97 ? 2.096 -2.045 0.266 1.00 97.44 97 GLY A C 1
ATOM 726 O O . GLY A 1 97 ? 2.673 -1.659 1.278 1.00 97.44 97 GLY A O 1
ATOM 727 N N . ASP A 1 98 ? 1.937 -1.252 -0.796 1.00 96.00 98 ASP A N 1
ATOM 728 C CA . ASP A 1 98 ? 2.560 0.077 -0.908 1.00 96.00 98 ASP A CA 1
ATOM 729 C C . ASP A 1 98 ? 2.115 1.088 0.177 1.00 96.00 98 ASP A C 1
ATOM 731 O O . ASP A 1 98 ? 2.773 2.115 0.392 1.00 96.00 98 ASP A O 1
ATOM 735 N N . ALA A 1 99 ? 1.022 0.807 0.900 1.00 96.88 99 ALA A N 1
ATOM 736 C CA . ALA A 1 99 ? 0.633 1.588 2.070 1.00 96.88 99 ALA A CA 1
ATOM 737 C C . ALA A 1 99 ? 1.553 1.323 3.279 1.00 96.88 99 ALA A C 1
ATOM 739 O O . ALA A 1 99 ? 1.714 2.215 4.115 1.00 96.88 99 ALA A O 1
ATOM 740 N N . ALA A 1 100 ? 2.173 0.143 3.359 1.00 97.50 100 ALA A N 1
ATOM 741 C CA . ALA A 1 100 ? 3.078 -0.283 4.426 1.00 97.50 100 ALA A CA 1
ATOM 742 C C . ALA A 1 100 ? 4.552 -0.320 4.006 1.00 97.50 100 ALA A C 1
ATOM 744 O O . ALA A 1 100 ? 5.420 0.000 4.811 1.00 97.50 100 ALA A O 1
ATOM 745 N N . HIS A 1 101 ? 4.862 -0.684 2.768 1.00 96.75 101 HIS A N 1
ATOM 746 C CA . HIS A 1 101 ? 6.232 -0.779 2.279 1.00 96.75 101 HIS A CA 1
ATOM 747 C C . HIS A 1 101 ? 6.310 -0.424 0.803 1.00 96.75 101 HIS A C 1
ATOM 749 O O . HIS A 1 101 ? 5.530 -0.887 -0.013 1.00 96.75 101 HIS A O 1
ATOM 755 N N . ARG A 1 102 ? 7.280 0.409 0.443 1.00 93.94 102 ARG A N 1
ATOM 756 C CA . ARG A 1 102 ? 7.650 0.671 -0.943 1.00 93.94 102 ARG A CA 1
ATOM 757 C C . ARG A 1 102 ? 8.934 -0.085 -1.204 1.00 93.94 102 ARG A C 1
ATOM 759 O O . ARG A 1 102 ? 9.916 0.109 -0.494 1.00 93.94 102 ARG A O 1
ATOM 766 N N . LEU A 1 103 ? 8.919 -0.942 -2.212 1.00 92.06 103 LEU A N 1
ATOM 767 C CA . LEU A 1 103 ? 10.059 -1.776 -2.571 1.00 92.06 103 LEU A CA 1
ATOM 768 C C . LEU A 1 103 ? 10.684 -1.264 -3.864 1.00 92.06 103 LEU A C 1
ATOM 770 O O . LEU A 1 103 ? 9.998 -0.689 -4.702 1.00 92.06 103 LEU A O 1
ATOM 774 N N . THR A 1 104 ? 11.987 -1.460 -4.057 1.00 88.12 104 THR A N 1
ATOM 775 C CA . THR A 1 104 ? 12.604 -1.105 -5.342 1.00 88.12 104 THR A CA 1
ATOM 776 C C . THR A 1 104 ? 11.996 -1.950 -6.468 1.00 88.12 104 THR A C 1
ATOM 778 O O . THR A 1 104 ? 11.627 -3.098 -6.221 1.00 88.12 104 THR A O 1
ATOM 781 N N . PRO A 1 105 ? 11.941 -1.459 -7.718 1.00 82.50 105 PRO A N 1
ATOM 782 C CA . PRO A 1 105 ? 11.423 -2.247 -8.839 1.00 82.50 105 PRO A CA 1
ATOM 783 C C . PRO A 1 105 ? 12.314 -3.451 -9.189 1.00 82.50 105 PRO A C 1
ATOM 785 O O . PRO A 1 105 ? 11.880 -4.355 -9.904 1.00 82.50 105 PRO A O 1
ATOM 788 N N . ARG A 1 106 ? 13.558 -3.486 -8.692 1.00 82.44 106 ARG A N 1
ATOM 789 C CA . ARG A 1 106 ? 14.494 -4.583 -8.950 1.00 82.44 106 ARG A CA 1
ATOM 790 C C . ARG A 1 106 ? 13.957 -5.894 -8.373 1.00 82.44 106 ARG A C 1
ATOM 792 O O . ARG A 1 106 ? 13.569 -5.956 -7.212 1.00 82.44 106 ARG A O 1
ATOM 799 N N . GLY A 1 107 ? 13.954 -6.937 -9.201 1.00 84.81 107 GLY A N 1
ATOM 800 C CA . GLY A 1 107 ? 13.518 -8.281 -8.813 1.00 84.81 107 GLY A CA 1
ATOM 801 C C . GLY A 1 107 ? 12.002 -8.498 -8.797 1.00 84.81 107 GLY A C 1
ATOM 802 O O . GLY A 1 107 ? 11.571 -9.595 -8.465 1.00 84.81 107 GLY A O 1
ATOM 803 N N . GLY A 1 108 ? 11.184 -7.496 -9.149 1.00 87.06 108 GLY A N 1
ATOM 804 C CA . GLY A 1 108 ? 9.734 -7.678 -9.307 1.00 87.06 108 GLY A CA 1
ATOM 805 C C . GLY A 1 108 ? 8.991 -8.105 -8.032 1.00 87.06 108 GLY A C 1
ATOM 806 O O . GLY A 1 108 ? 7.904 -8.666 -8.115 1.00 87.06 108 GLY A O 1
ATOM 807 N N . THR A 1 109 ? 9.554 -7.853 -6.848 1.00 91.81 109 THR A N 1
ATOM 808 C CA . THR A 1 109 ? 9.040 -8.403 -5.581 1.00 91.81 109 THR A CA 1
ATOM 809 C C . THR A 1 109 ? 7.841 -7.648 -5.014 1.00 91.81 109 THR A C 1
ATOM 811 O O . THR A 1 109 ? 7.085 -8.221 -4.238 1.00 91.81 109 THR A O 1
ATOM 814 N N . ARG A 1 110 ? 7.619 -6.388 -5.420 1.00 91.56 110 ARG A N 1
ATOM 815 C CA . ARG A 1 110 ? 6.605 -5.490 -4.831 1.00 91.56 110 ARG A CA 1
ATOM 816 C C . ARG A 1 110 ? 5.218 -6.124 -4.708 1.00 91.56 110 ARG A C 1
ATOM 818 O O . ARG A 1 110 ? 4.661 -6.189 -3.617 1.00 91.56 110 ARG A O 1
ATOM 825 N N . MET A 1 111 ? 4.663 -6.577 -5.831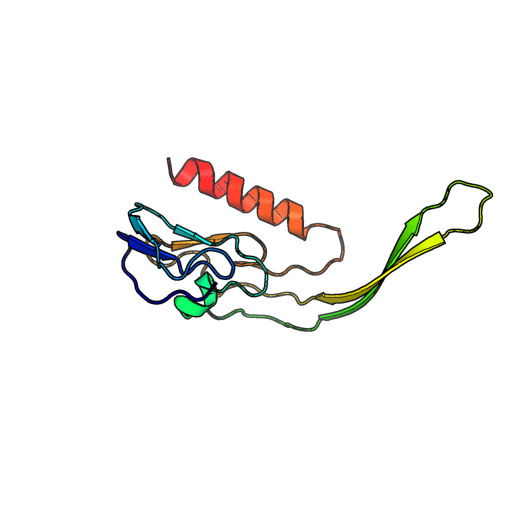 1.00 94.56 111 MET A N 1
ATOM 826 C CA . MET A 1 111 ? 3.309 -7.133 -5.870 1.00 94.56 111 MET A CA 1
ATOM 827 C C . MET A 1 111 ? 3.223 -8.458 -5.109 1.00 94.56 111 MET A C 1
ATOM 829 O O . MET A 1 111 ? 2.251 -8.684 -4.396 1.00 94.56 111 MET A O 1
ATOM 833 N N . ASN A 1 112 ? 4.261 -9.293 -5.202 1.00 95.88 112 ASN A N 1
ATOM 834 C CA . ASN A 1 112 ? 4.313 -10.570 -4.493 1.00 95.88 112 ASN A CA 1
ATOM 835 C C . ASN A 1 112 ? 4.276 -10.347 -2.979 1.00 95.88 112 ASN A C 1
ATOM 837 O O . ASN A 1 112 ? 3.447 -10.938 -2.294 1.00 95.88 112 ASN A O 1
ATOM 841 N N . THR A 1 113 ? 5.100 -9.433 -2.461 1.00 96.25 113 THR A N 1
ATOM 842 C CA . THR A 1 113 ? 5.097 -9.090 -1.035 1.00 96.25 113 THR A CA 1
ATOM 843 C C . THR A 1 113 ? 3.736 -8.551 -0.590 1.00 96.25 113 THR A C 1
ATOM 845 O O . THR A 1 113 ? 3.228 -8.977 0.439 1.00 96.25 113 THR A O 1
ATOM 848 N N . ALA A 1 114 ? 3.094 -7.685 -1.383 1.00 96.50 114 ALA A N 1
ATOM 849 C CA . ALA A 1 114 ? 1.762 -7.165 -1.058 1.00 96.50 114 ALA A CA 1
ATOM 850 C C . ALA A 1 114 ? 0.681 -8.265 -0.990 1.00 96.50 114 ALA A C 1
ATOM 852 O O . ALA A 1 114 ? -0.192 -8.221 -0.124 1.00 96.50 114 ALA A O 1
ATOM 853 N N . ILE A 1 115 ? 0.744 -9.265 -1.878 1.00 97.62 115 ILE A N 1
ATOM 854 C CA . ILE A 1 115 ? -0.144 -10.439 -1.837 1.00 97.62 115 ILE A CA 1
ATOM 855 C C . ILE A 1 115 ? 0.109 -11.250 -0.562 1.00 97.62 115 ILE A C 1
ATOM 857 O O . ILE A 1 115 ? -0.844 -11.643 0.112 1.00 97.62 115 ILE A O 1
ATOM 861 N N . HIS A 1 116 ? 1.377 -11.464 -0.205 1.00 97.81 116 HIS A N 1
ATOM 862 C CA . HIS A 1 116 ? 1.741 -12.173 1.020 1.00 97.81 116 HIS A CA 1
ATOM 863 C C . HIS A 1 116 ? 1.268 -11.449 2.285 1.00 97.81 116 HIS A C 1
ATOM 865 O O . HIS A 1 116 ? 0.784 -12.121 3.193 1.00 97.81 116 HIS A O 1
ATOM 871 N N . ASP A 1 117 ? 1.319 -10.114 2.333 1.00 98.00 117 ASP A N 1
ATOM 872 C CA . ASP A 1 117 ? 0.751 -9.354 3.453 1.00 98.00 117 ASP A CA 1
ATOM 873 C C . ASP A 1 117 ? -0.748 -9.626 3.614 1.00 98.00 117 ASP A C 1
ATOM 875 O O . ASP A 1 117 ? -1.231 -9.851 4.722 1.00 98.00 117 ASP A O 1
ATOM 879 N N . GLY A 1 118 ? -1.494 -9.585 2.503 1.00 97.12 118 GLY A N 1
ATOM 880 C CA . GLY A 1 118 ? -2.936 -9.818 2.502 1.00 97.12 118 GLY A CA 1
ATOM 881 C C . GLY A 1 118 ? -3.280 -11.241 2.933 1.00 97.12 118 GLY A C 1
ATOM 882 O O . GLY A 1 118 ? -4.195 -11.435 3.731 1.00 97.12 118 GLY A O 1
ATOM 883 N N . TYR A 1 119 ? -2.515 -12.224 2.455 1.00 97.88 119 TYR A N 1
ATOM 884 C CA . TYR A 1 119 ? -2.662 -13.621 2.852 1.00 97.88 119 TYR A CA 1
ATOM 885 C C . TYR A 1 119 ? -2.391 -13.823 4.349 1.00 97.88 119 TYR A C 1
ATOM 887 O O . TYR A 1 119 ? -3.217 -14.408 5.047 1.00 97.88 119 TYR A O 1
ATOM 895 N N . ASP A 1 120 ? -1.267 -13.306 4.856 1.00 97.38 120 ASP A N 1
ATOM 896 C CA . ASP A 1 120 ? -0.896 -13.411 6.270 1.00 97.38 120 ASP A CA 1
ATOM 897 C C . ASP A 1 120 ? -1.893 -12.693 7.187 1.00 97.38 120 ASP A C 1
ATOM 899 O O . ASP A 1 120 ? -2.238 -13.192 8.256 1.00 97.38 120 ASP A O 1
ATOM 903 N N . LEU A 1 121 ? -2.391 -11.530 6.773 1.00 96.75 121 LEU A N 1
ATOM 904 C CA . LEU A 1 121 ? -3.378 -10.802 7.556 1.00 96.75 121 LEU A CA 1
ATOM 905 C C . LEU A 1 121 ? -4.748 -11.489 7.525 1.00 96.75 121 LEU A C 1
ATOM 907 O O . LEU A 1 121 ? -5.439 -11.505 8.541 1.00 96.75 121 LEU A O 1
ATOM 911 N N . GLY A 1 122 ? -5.132 -12.069 6.385 1.00 96.69 122 GLY A N 1
ATOM 912 C CA . GLY A 1 122 ? -6.448 -12.667 6.171 1.00 96.69 122 GLY A CA 1
ATOM 913 C C . GLY A 1 122 ? -6.808 -13.709 7.226 1.00 96.69 122 GLY A C 1
ATOM 914 O O . GLY A 1 122 ? -7.859 -13.599 7.848 1.00 96.69 122 GLY A O 1
ATOM 915 N N . TRP A 1 123 ? -5.913 -14.661 7.496 1.00 96.81 123 TRP A N 1
ATOM 916 C CA . TRP A 1 123 ? -6.164 -15.711 8.493 1.00 96.81 123 TRP A CA 1
ATOM 917 C C . TRP A 1 123 ? -6.091 -15.213 9.945 1.00 96.81 123 TRP A C 1
ATOM 919 O O . TRP A 1 123 ? -6.616 -15.859 10.844 1.00 96.81 123 TRP A O 1
ATOM 929 N N . LYS A 1 124 ? -5.441 -14.071 10.199 1.00 96.56 124 LYS A N 1
ATOM 930 C CA . LYS A 1 124 ? -5.330 -13.487 11.548 1.00 96.56 124 LYS A CA 1
ATOM 931 C C . LYS A 1 124 ? -6.551 -12.664 11.949 1.00 96.56 124 LYS A C 1
ATOM 933 O O . LYS A 1 124 ? -6.701 -12.358 13.130 1.00 96.56 124 LYS A O 1
ATOM 938 N N . LEU A 1 125 ? -7.358 -12.230 10.978 1.00 92.50 125 LEU A N 1
ATOM 939 C CA . LEU A 1 125 ? -8.533 -11.382 11.207 1.00 92.50 125 LEU A CA 1
ATOM 940 C C . LEU A 1 125 ? -9.863 -12.149 11.225 1.00 92.50 125 LEU A C 1
ATOM 942 O O . LEU A 1 125 ? -10.889 -11.536 11.529 1.00 92.50 125 LEU A O 1
ATOM 946 N N . THR A 1 126 ? -9.851 -13.441 10.891 1.00 85.44 126 THR A N 1
ATOM 947 C CA . THR A 1 126 ? -10.994 -14.355 11.050 1.00 85.44 126 THR A CA 1
ATOM 948 C C . THR A 1 126 ? -11.166 -14.761 12.503 1.00 85.44 126 THR A C 1
ATOM 950 O O . THR A 1 126 ? -12.310 -14.672 12.999 1.00 85.44 126 THR A O 1
#